Protein AF-L9UBP6-F1 (afdb_monomer_lite)

Radius of gyration: 17.12 Å; chains: 1; bounding box: 34×40×50 Å

Sequence (150 aa):
MKNPTGMVDPLGLLVCGGLCIAGVALGGTAVVNWTRNYWNEPVSDITDVQDWTELTPEESIYHRMGEGNDGNRKFVSPNGRSEAVFDCNDDLVTDPANAGTYNFFEPRFMGGIPHSVTDVLPYYIFVTSPSGMFNPQRFTTTYNHLTQEK

Organism: NCBI:txid1204738

Secondary structure (DSSP, 8-state):
---GGGG--TTS----TTHHHHHHHHHHHHHHHHHGGGGSPP--SGGGGTTSEEPPTTTTGGGS-STT-TT-EEEE-TTS-BEEEE-TTS-B---TTT---B-SS-TTGGGGHHHIIIIIHHHHHH-SSTTGGG-THHHHHHHHHHHH--

Foldseek 3Di:
DDDPPVPDDPPPDDDDPPPVCCVVVLVVLLVCLLCQQVPADDDFFPVVQPVWDWDDLVVQLQLQFDPQSSQKIWTAHPQQFHIWIAGVVRGTDPPQRRGIGGFPDRCCVVHRPNRCVRPVVSCLQNGNHNVCNPDPSSVVSVCCVVPVPD

pLDDT: mean 78.33, std 20.47, range [30.77, 98.5]

Structure (mmCIF, N/CA/C/O backbone):
data_AF-L9UBP6-F1
#
_entry.id   AF-L9UBP6-F1
#
loop_
_atom_site.group_PDB
_atom_site.id
_atom_site.type_symbol
_atom_site.label_atom_id
_atom_site.label_alt_id
_atom_site.label_comp_id
_atom_site.label_asym_id
_atom_site.label_entity_id
_atom_site.label_seq_id
_atom_site.pdbx_PDB_ins_code
_atom_site.Cartn_x
_atom_site.Cartn_y
_atom_site.Cartn_z
_atom_site.occupancy
_atom_site.B_iso_or_equiv
_atom_site.auth_seq_id
_atom_site.auth_comp_id
_atom_site.auth_asym_id
_atom_site.auth_atom_id
_atom_site.pdbx_PDB_model_num
ATOM 1 N N . MET A 1 1 ? 4.547 -10.171 -35.283 1.00 35.03 1 MET A N 1
ATOM 2 C CA . MET A 1 1 ? 4.354 -9.770 -33.873 1.00 35.03 1 MET A CA 1
ATOM 3 C C . MET A 1 1 ? 5.290 -8.598 -33.623 1.00 35.03 1 MET A C 1
ATOM 5 O O . MET A 1 1 ? 6.474 -8.742 -33.897 1.00 35.03 1 MET A O 1
ATOM 9 N N . LYS A 1 2 ? 4.769 -7.408 -33.300 1.00 32.47 2 LYS A N 1
ATOM 10 C CA . LYS A 1 2 ? 5.580 -6.182 -33.189 1.00 32.47 2 LYS A CA 1
ATOM 11 C C . LYS A 1 2 ? 6.101 -6.040 -31.756 1.00 32.47 2 LYS A C 1
ATOM 13 O O . LYS A 1 2 ? 5.329 -6.132 -30.811 1.00 32.47 2 LYS A O 1
ATOM 18 N N . ASN A 1 3 ? 7.414 -5.870 -31.654 1.00 30.77 3 ASN A N 1
ATOM 19 C CA . ASN A 1 3 ? 8.203 -5.721 -30.435 1.00 30.77 3 ASN A CA 1
ATOM 20 C C . ASN A 1 3 ? 7.777 -4.440 -29.670 1.00 30.77 3 ASN A C 1
ATOM 22 O O . ASN A 1 3 ? 7.732 -3.380 -30.301 1.00 30.77 3 ASN A O 1
ATOM 26 N N . PRO A 1 4 ? 7.442 -4.497 -28.365 1.00 43.66 4 PRO A N 1
ATOM 27 C CA . PRO A 1 4 ? 6.903 -3.355 -27.609 1.00 43.66 4 PRO A CA 1
ATOM 28 C C . PRO A 1 4 ? 7.943 -2.282 -27.242 1.00 43.66 4 PRO A C 1
ATOM 30 O O . PRO A 1 4 ? 7.598 -1.261 -26.657 1.00 43.66 4 PRO A O 1
ATOM 33 N N . THR A 1 5 ? 9.208 -2.453 -27.627 1.00 45.03 5 THR A N 1
ATOM 34 C CA . THR A 1 5 ? 10.292 -1.499 -27.337 1.00 45.03 5 THR A CA 1
ATOM 35 C C . THR A 1 5 ? 10.234 -0.199 -28.151 1.00 45.03 5 THR A C 1
ATOM 37 O O . THR A 1 5 ? 11.031 0.702 -27.917 1.00 45.03 5 THR A O 1
ATOM 40 N N . GLY A 1 6 ? 9.283 -0.059 -29.082 1.00 34.06 6 GLY A N 1
ATOM 41 C CA . GLY A 1 6 ? 9.132 1.131 -29.930 1.00 34.06 6 GLY A CA 1
ATOM 42 C C . GLY A 1 6 ? 8.361 2.309 -29.317 1.00 34.06 6 GLY A C 1
ATOM 43 O O . GLY A 1 6 ? 8.142 3.287 -30.023 1.00 34.06 6 GLY A O 1
ATOM 44 N N . MET A 1 7 ? 7.914 2.224 -28.057 1.00 45.50 7 MET A N 1
ATOM 45 C CA . MET A 1 7 ? 7.164 3.300 -27.376 1.00 45.50 7 MET A CA 1
ATOM 46 C C . MET A 1 7 ? 7.938 3.981 -26.239 1.00 45.50 7 MET A C 1
ATOM 48 O O . MET A 1 7 ? 7.347 4.712 -25.450 1.00 45.50 7 MET A O 1
ATOM 52 N N . VAL A 1 8 ? 9.249 3.755 -26.135 1.00 47.41 8 VAL A N 1
ATOM 53 C CA . VAL A 1 8 ? 10.098 4.494 -25.193 1.00 47.41 8 VAL A CA 1
ATOM 54 C C . VAL A 1 8 ? 10.807 5.591 -25.976 1.00 47.41 8 VAL A C 1
ATOM 56 O O . VAL A 1 8 ? 11.662 5.296 -26.806 1.00 47.41 8 VAL A O 1
ATOM 59 N N . ASP A 1 9 ? 10.416 6.844 -25.738 1.00 44.50 9 ASP A N 1
ATOM 60 C CA . ASP A 1 9 ? 11.142 8.023 -26.216 1.00 44.50 9 ASP A CA 1
ATOM 61 C C . ASP A 1 9 ? 12.538 8.034 -25.566 1.00 44.50 9 ASP A C 1
ATOM 63 O O . ASP A 1 9 ? 12.639 8.220 -24.351 1.00 44.50 9 ASP A O 1
ATOM 67 N N . PRO A 1 10 ? 13.622 7.830 -26.333 1.00 42.59 10 PRO A N 1
ATOM 68 C CA . PRO A 1 10 ? 14.963 7.721 -25.774 1.00 42.59 10 PRO A CA 1
ATOM 69 C C . PRO A 1 10 ? 15.550 9.074 -25.334 1.00 42.59 10 PRO A C 1
ATOM 71 O O . PRO A 1 10 ? 16.666 9.094 -24.817 1.00 42.59 10 PRO A O 1
ATOM 74 N N . LEU A 1 11 ? 14.844 10.196 -25.538 1.00 44.22 11 LEU A N 1
ATOM 75 C CA . LEU A 1 11 ? 15.332 11.544 -25.221 1.00 44.22 11 LEU A CA 1
ATOM 76 C C . LEU A 1 11 ? 14.409 12.355 -24.294 1.00 44.22 11 LEU A C 1
ATOM 78 O O . LEU A 1 11 ? 14.776 13.471 -23.928 1.00 44.22 11 LEU A O 1
ATOM 82 N N . GLY A 1 12 ? 13.249 11.825 -23.887 1.00 43.09 12 GLY A N 1
ATOM 83 C CA . GLY A 1 12 ? 12.324 12.505 -22.964 1.00 43.09 12 GLY A CA 1
ATOM 84 C C . GLY A 1 12 ? 11.847 13.879 -23.456 1.00 43.09 12 GLY A C 1
ATOM 85 O O . GLY A 1 12 ? 11.599 14.777 -22.650 1.00 43.09 12 GLY A O 1
ATOM 86 N N . LEU A 1 13 ? 11.757 14.061 -24.776 1.00 43.53 13 LEU A N 1
ATOM 87 C CA . LEU A 1 13 ? 11.590 15.352 -25.444 1.00 43.53 13 LEU A CA 1
ATOM 88 C C . LEU A 1 13 ? 10.326 15.394 -26.325 1.00 43.53 13 LEU A C 1
ATOM 90 O O . LEU A 1 13 ? 10.293 16.068 -27.353 1.00 43.53 13 LEU A O 1
ATOM 94 N N . LEU A 1 14 ? 9.258 14.694 -25.940 1.00 38.97 14 LEU A N 1
ATOM 95 C CA . LEU A 1 14 ? 7.942 14.809 -26.578 1.00 38.97 14 LEU A CA 1
ATOM 96 C C . LEU A 1 14 ? 7.116 15.962 -25.969 1.00 38.97 14 LEU A C 1
ATOM 98 O O . LEU A 1 14 ? 6.327 15.800 -25.045 1.00 38.97 14 LEU A O 1
ATOM 102 N N . VAL A 1 15 ? 7.354 17.161 -26.509 1.00 36.41 15 VAL A N 1
ATOM 103 C CA . VAL A 1 15 ? 6.354 18.170 -26.921 1.00 36.41 15 VAL A CA 1
ATOM 104 C C . VAL A 1 15 ? 4.981 18.100 -26.212 1.00 36.41 15 VAL A C 1
ATOM 106 O O . VAL A 1 15 ? 4.080 17.467 -26.735 1.00 36.41 15 VAL A O 1
ATOM 109 N N . CYS A 1 16 ? 4.791 18.795 -25.079 1.00 33.09 16 CYS A N 1
ATOM 110 C CA . CYS A 1 16 ? 3.917 19.984 -24.950 1.00 33.09 16 CYS A CA 1
ATOM 111 C C . CYS A 1 16 ? 4.267 20.725 -23.646 1.00 33.09 16 CYS A C 1
ATOM 113 O O . CYS A 1 16 ? 4.387 20.104 -22.588 1.00 33.09 16 CYS A O 1
ATOM 115 N N . GLY A 1 17 ? 4.372 22.055 -23.693 1.00 33.47 17 GLY A N 1
ATOM 116 C CA . GLY A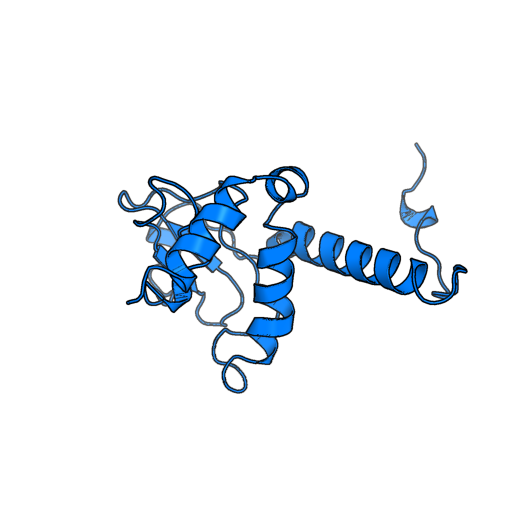 1 17 ? 4.567 22.879 -22.498 1.00 33.47 17 GLY A CA 1
ATOM 117 C C . GLY A 1 17 ? 3.516 22.599 -21.416 1.00 33.47 17 GLY A C 1
ATOM 118 O O . GLY A 1 17 ? 2.325 22.534 -21.712 1.00 33.47 17 GLY A O 1
ATOM 119 N N . GLY A 1 18 ? 3.974 22.418 -20.173 1.00 35.22 18 GLY A N 1
ATOM 120 C CA . GLY A 1 18 ? 3.179 22.361 -18.937 1.00 35.22 18 GLY A CA 1
ATOM 121 C C . GLY A 1 18 ? 2.225 21.168 -18.786 1.00 35.22 18 GLY A C 1
ATOM 122 O O . GLY A 1 18 ? 2.372 20.378 -17.859 1.00 35.22 18 GLY A O 1
ATOM 123 N N . LEU A 1 19 ? 1.255 21.021 -19.692 1.00 32.22 19 LEU A N 1
ATOM 124 C CA . LEU A 1 19 ? 0.159 20.052 -19.590 1.00 32.22 19 LEU A CA 1
ATOM 125 C C . LEU A 1 19 ? 0.570 18.616 -19.961 1.00 32.22 19 LEU A C 1
ATOM 127 O O . LEU A 1 19 ? 0.111 17.670 -19.326 1.00 32.22 19 LEU A O 1
ATOM 131 N N . CYS A 1 20 ? 1.448 18.432 -20.953 1.00 33.53 20 CYS A N 1
ATOM 132 C CA . CYS A 1 20 ? 1.880 17.093 -21.380 1.00 33.53 20 CYS A CA 1
ATOM 133 C C . CYS A 1 20 ? 2.998 16.539 -20.491 1.00 33.53 20 CYS A C 1
ATOM 135 O O . CYS A 1 20 ? 3.035 15.337 -20.275 1.00 33.53 20 CYS A O 1
ATOM 137 N N . ILE A 1 21 ? 3.835 17.387 -19.877 1.00 36.19 21 ILE A N 1
ATOM 138 C CA . ILE A 1 21 ? 4.770 16.929 -18.834 1.00 36.19 21 ILE A CA 1
ATOM 139 C C . ILE A 1 21 ? 3.999 16.451 -17.604 1.00 36.19 21 ILE A C 1
ATOM 141 O O . ILE A 1 21 ? 4.335 15.404 -17.069 1.00 36.19 21 ILE A O 1
ATOM 145 N N . ALA A 1 22 ? 2.924 17.140 -17.203 1.00 38.97 22 ALA A N 1
ATOM 146 C CA . ALA A 1 22 ? 2.044 16.634 -16.154 1.00 38.97 22 ALA A CA 1
ATOM 147 C C . ALA A 1 22 ? 1.370 15.316 -16.573 1.00 38.97 22 ALA A C 1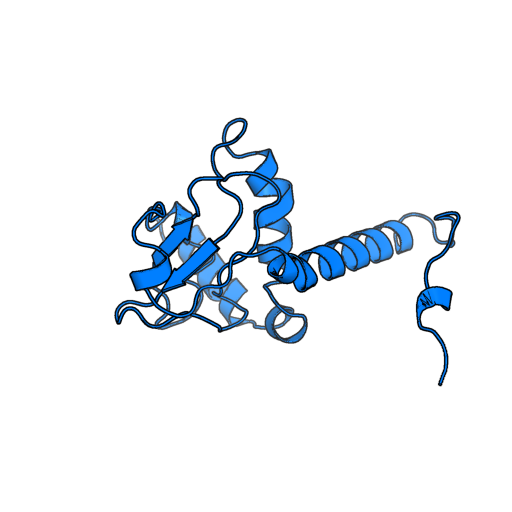
ATOM 149 O O . ALA A 1 22 ? 1.372 14.379 -15.793 1.00 38.97 22 ALA A O 1
ATOM 150 N N . GLY A 1 23 ? 0.865 15.193 -17.806 1.00 40.75 23 GLY A N 1
ATOM 151 C CA . GLY A 1 23 ? 0.260 13.948 -18.303 1.00 40.75 23 GLY A CA 1
ATOM 152 C C . GLY A 1 23 ? 1.236 12.769 -18.439 1.00 40.75 23 GLY A C 1
ATOM 153 O O . GLY A 1 23 ? 0.873 11.644 -18.111 1.00 40.75 23 GLY A O 1
ATOM 154 N N . VAL A 1 24 ? 2.479 13.009 -18.865 1.00 42.72 24 VAL A N 1
ATOM 155 C CA . VAL A 1 24 ? 3.548 11.997 -18.971 1.00 42.72 24 VAL A CA 1
ATOM 156 C C . VAL A 1 24 ? 4.125 11.662 -17.597 1.00 42.72 24 VAL A C 1
ATOM 158 O O . VAL A 1 24 ? 4.401 10.497 -17.336 1.00 42.72 24 VAL A O 1
ATOM 161 N N . ALA A 1 25 ? 4.255 12.637 -16.695 1.00 54.03 25 ALA A N 1
ATOM 162 C CA . ALA A 1 25 ? 4.658 12.393 -15.313 1.00 54.03 25 ALA A CA 1
ATOM 163 C C . ALA A 1 25 ? 3.567 11.633 -14.551 1.00 54.03 25 ALA A C 1
ATOM 165 O O . ALA A 1 25 ? 3.872 10.626 -13.934 1.00 54.03 25 ALA A O 1
ATOM 166 N N . LEU A 1 26 ? 2.296 12.036 -14.658 1.00 59.16 26 LEU A N 1
ATOM 167 C CA . LEU A 1 26 ? 1.162 11.324 -14.057 1.00 59.16 26 LEU A CA 1
ATOM 168 C C . LEU A 1 26 ? 0.981 9.940 -14.681 1.00 59.16 26 LEU A C 1
ATOM 170 O O . LEU A 1 26 ? 0.762 8.982 -13.952 1.00 59.16 26 LEU A O 1
ATOM 174 N N . GLY A 1 27 ? 1.122 9.812 -16.002 1.00 62.91 27 GLY A N 1
ATOM 175 C CA . GLY A 1 27 ? 1.098 8.523 -16.691 1.00 62.91 27 GLY A CA 1
ATOM 176 C C . GLY A 1 27 ? 2.258 7.619 -16.271 1.00 62.91 27 GLY A C 1
ATOM 177 O O . GLY A 1 27 ? 2.045 6.447 -15.980 1.00 62.91 27 GLY A O 1
ATOM 178 N N . GLY A 1 28 ? 3.472 8.163 -16.165 1.00 74.25 28 GLY A N 1
ATOM 179 C CA . GLY A 1 28 ? 4.653 7.453 -15.676 1.00 74.25 28 GLY A CA 1
ATOM 180 C C . GLY A 1 28 ? 4.506 7.021 -14.218 1.00 74.25 28 GLY A C 1
ATOM 181 O O . GLY A 1 28 ? 4.729 5.856 -13.903 1.00 74.25 28 GLY A O 1
ATOM 182 N N . THR A 1 29 ? 4.052 7.918 -13.340 1.00 77.75 29 THR A N 1
ATOM 183 C CA . THR A 1 29 ? 3.750 7.613 -11.935 1.00 77.75 29 THR A CA 1
ATOM 184 C C . THR A 1 29 ? 2.640 6.571 -11.816 1.00 77.75 29 THR A C 1
ATOM 186 O O . THR A 1 29 ? 2.772 5.663 -11.003 1.00 77.75 29 THR A O 1
ATOM 189 N N . ALA A 1 30 ? 1.591 6.639 -12.638 1.00 79.88 30 ALA A N 1
ATOM 190 C CA . ALA A 1 30 ? 0.519 5.648 -12.650 1.00 79.88 30 ALA A CA 1
ATOM 191 C C . ALA A 1 30 ? 1.028 4.267 -13.081 1.00 79.88 30 ALA A C 1
ATOM 193 O O . ALA A 1 30 ? 0.748 3.279 -12.409 1.00 79.88 30 ALA A O 1
ATOM 194 N N . VAL A 1 31 ? 1.833 4.193 -14.148 1.00 79.00 31 VAL A N 1
ATOM 195 C CA . VAL A 1 31 ? 2.452 2.936 -14.600 1.00 79.00 31 VAL A CA 1
ATOM 196 C C . VAL A 1 31 ? 3.366 2.363 -13.523 1.00 79.00 31 VAL A C 1
ATOM 198 O O . VAL A 1 31 ? 3.246 1.182 -13.205 1.00 79.00 31 VAL A O 1
ATOM 201 N N . VAL A 1 32 ? 4.245 3.174 -12.927 1.00 82.50 32 VAL A N 1
ATOM 202 C CA . VAL A 1 32 ? 5.103 2.731 -11.817 1.00 82.50 32 VAL A CA 1
ATOM 203 C C . VAL A 1 32 ? 4.247 2.211 -10.664 1.00 82.50 32 VAL A C 1
ATOM 205 O O . VAL A 1 32 ? 4.487 1.114 -10.178 1.00 82.50 32 VAL A O 1
ATOM 208 N N . ASN A 1 33 ? 3.204 2.942 -10.277 1.00 86.25 33 ASN A N 1
ATOM 209 C CA . ASN A 1 33 ? 2.311 2.545 -9.198 1.00 86.25 33 ASN A CA 1
ATOM 210 C C . ASN A 1 33 ? 1.569 1.225 -9.492 1.00 86.25 33 ASN A C 1
ATOM 212 O O . ASN A 1 33 ? 1.567 0.334 -8.652 1.00 86.25 33 ASN A O 1
ATOM 216 N N . TRP A 1 34 ? 0.995 1.046 -10.684 1.00 85.50 34 TRP A N 1
ATOM 217 C CA . TRP A 1 34 ? 0.279 -0.189 -11.039 1.00 85.50 34 TRP A CA 1
ATOM 218 C C . TRP A 1 34 ? 1.203 -1.392 -11.245 1.00 85.50 34 TRP A C 1
ATOM 220 O O . TRP A 1 34 ? 0.765 -2.532 -11.127 1.00 85.50 34 TRP A O 1
ATOM 230 N N . THR A 1 35 ? 2.478 -1.157 -11.557 1.00 84.94 35 THR A N 1
ATOM 231 C CA . THR A 1 35 ? 3.465 -2.230 -11.750 1.00 84.94 35 THR A CA 1
ATOM 232 C C . THR A 1 35 ? 4.267 -2.549 -10.490 1.00 84.94 35 THR A C 1
ATOM 234 O O . THR A 1 35 ? 4.899 -3.603 -10.446 1.00 84.94 35 THR A O 1
ATOM 237 N N . ARG A 1 36 ? 4.223 -1.705 -9.446 1.00 84.88 36 ARG A N 1
ATOM 238 C CA . ARG A 1 36 ? 5.112 -1.835 -8.277 1.00 84.88 36 ARG A CA 1
ATOM 239 C C . ARG A 1 36 ? 4.973 -3.159 -7.534 1.00 84.88 36 ARG A C 1
ATOM 241 O O . ARG A 1 36 ? 5.960 -3.662 -7.010 1.00 84.88 36 ARG A O 1
ATOM 248 N N . ASN A 1 37 ? 3.789 -3.769 -7.561 1.00 88.06 37 ASN A N 1
ATOM 249 C CA . ASN A 1 37 ? 3.548 -5.049 -6.895 1.00 88.06 37 ASN A CA 1
ATOM 250 C C . ASN A 1 37 ? 4.304 -6.226 -7.531 1.00 88.06 37 ASN A C 1
ATOM 252 O O . ASN A 1 37 ? 4.382 -7.281 -6.916 1.00 88.06 37 ASN A O 1
ATOM 256 N N . TYR A 1 38 ? 4.930 -6.042 -8.701 1.00 85.94 38 TYR A N 1
ATOM 257 C CA . TYR A 1 38 ? 5.910 -6.994 -9.234 1.00 85.94 38 TYR A CA 1
ATOM 258 C C . TYR A 1 38 ? 7.088 -7.234 -8.271 1.00 85.94 38 TYR A C 1
ATOM 260 O O . TYR A 1 38 ? 7.658 -8.322 -8.267 1.00 85.94 38 TYR A O 1
ATOM 268 N N . TRP A 1 39 ? 7.455 -6.233 -7.462 1.00 88.62 39 TRP A N 1
ATOM 269 C CA . TRP A 1 39 ? 8.530 -6.336 -6.467 1.00 88.62 39 TRP A CA 1
ATOM 270 C C . TRP A 1 39 ? 8.039 -6.690 -5.062 1.00 88.62 39 TRP A C 1
ATOM 272 O O . TRP A 1 39 ? 8.865 -6.819 -4.162 1.00 88.62 39 TRP A O 1
ATOM 282 N N . ASN A 1 40 ? 6.726 -6.832 -4.864 1.00 92.25 40 ASN A N 1
ATOM 283 C CA . ASN A 1 40 ? 6.182 -7.242 -3.575 1.00 92.25 40 ASN A CA 1
ATOM 284 C C . ASN A 1 40 ? 6.558 -8.700 -3.305 1.00 92.25 40 ASN A C 1
ATOM 286 O O . ASN A 1 40 ? 6.531 -9.534 -4.216 1.00 92.25 40 ASN A O 1
ATOM 290 N N . GLU A 1 41 ? 6.889 -9.017 -2.058 1.00 95.00 41 GLU A N 1
ATOM 291 C CA . GLU A 1 41 ? 7.051 -10.411 -1.652 1.00 95.00 41 GLU A CA 1
ATOM 292 C C . GLU A 1 41 ? 5.730 -11.177 -1.864 1.00 95.00 41 GLU A C 1
ATOM 294 O O . GLU A 1 41 ? 4.652 -10.630 -1.607 1.00 95.00 41 GLU A O 1
ATOM 299 N N . PRO A 1 42 ? 5.780 -12.418 -2.388 1.00 93.56 42 PRO A N 1
ATOM 300 C CA . PRO A 1 42 ? 4.576 -13.200 -2.614 1.00 93.56 42 PRO A CA 1
ATOM 301 C C . PRO A 1 42 ? 3.966 -13.602 -1.270 1.00 93.56 42 PRO A C 1
ATOM 303 O O . PRO A 1 42 ? 4.603 -14.296 -0.484 1.00 93.56 42 PRO A O 1
ATOM 306 N N . VAL A 1 43 ? 2.723 -13.186 -1.042 1.00 95.12 43 VAL A N 1
ATOM 307 C CA . VAL A 1 43 ? 1.923 -13.520 0.140 1.00 95.12 43 VAL A CA 1
ATOM 308 C C . VAL A 1 43 ? 0.621 -14.147 -0.335 1.00 95.12 43 VAL A C 1
ATOM 310 O O . VAL A 1 43 ? -0.012 -13.645 -1.268 1.00 95.12 43 VAL A O 1
ATOM 313 N N . SER A 1 44 ? 0.242 -15.255 0.287 1.00 94.12 44 SER A N 1
ATOM 314 C CA . SER A 1 44 ? -0.971 -16.011 -0.023 1.00 94.12 44 SER A CA 1
ATOM 315 C C . SER A 1 44 ? -1.851 -16.248 1.199 1.00 94.12 44 SER A C 1
ATOM 317 O O . SER A 1 44 ? -3.069 -16.313 1.051 1.00 94.12 44 SER A O 1
ATOM 319 N N . ASP A 1 45 ? -1.244 -16.336 2.380 1.00 96.25 45 ASP A N 1
ATOM 320 C CA . ASP A 1 45 ? -1.905 -16.655 3.641 1.00 96.25 45 ASP A CA 1
ATOM 321 C C . ASP A 1 45 ? -1.293 -15.844 4.793 1.00 96.25 45 ASP A C 1
ATOM 323 O O . ASP A 1 45 ? -0.144 -15.402 4.717 1.00 96.25 45 ASP A O 1
ATOM 327 N N . ILE A 1 46 ? -2.042 -15.656 5.882 1.00 96.62 46 ILE A N 1
ATOM 328 C CA . ILE A 1 46 ? -1.576 -14.918 7.067 1.00 96.62 46 ILE A CA 1
ATOM 329 C C . ILE A 1 46 ? -0.304 -15.531 7.680 1.00 96.62 46 ILE A C 1
ATOM 331 O O . ILE A 1 46 ? 0.505 -14.838 8.299 1.00 96.62 46 ILE A O 1
ATOM 335 N N . THR A 1 47 ? -0.079 -16.831 7.483 1.00 97.31 47 THR A N 1
ATOM 336 C CA . THR A 1 47 ? 1.136 -17.510 7.941 1.00 97.31 47 THR A CA 1
ATOM 337 C C . THR A 1 47 ? 2.404 -17.058 7.210 1.00 97.31 47 THR A C 1
ATOM 339 O O . THR A 1 47 ? 3.486 -17.201 7.781 1.00 97.31 47 THR A O 1
ATOM 342 N N . ASP A 1 48 ? 2.287 -16.445 6.027 1.00 97.06 48 ASP A N 1
ATOM 343 C CA . ASP A 1 48 ? 3.419 -15.903 5.261 1.00 97.06 48 ASP A CA 1
ATOM 344 C C . ASP A 1 48 ? 3.980 -14.602 5.869 1.00 97.06 48 ASP A C 1
ATOM 346 O O . ASP A 1 48 ? 5.077 -14.179 5.510 1.00 97.06 48 ASP A O 1
ATOM 350 N N . VAL A 1 49 ? 3.242 -13.959 6.787 1.00 97.56 49 VAL A N 1
ATOM 351 C CA . VAL A 1 49 ? 3.582 -12.635 7.346 1.00 97.56 49 VAL A CA 1
ATOM 352 C C . VAL A 1 49 ? 3.807 -12.652 8.863 1.00 97.56 49 VAL A C 1
ATOM 354 O O . VAL A 1 49 ? 3.735 -11.616 9.520 1.00 97.56 49 VAL A O 1
ATOM 357 N N . GLN A 1 50 ? 4.090 -13.817 9.454 1.00 96.62 50 GLN A N 1
ATOM 358 C CA . GLN A 1 50 ? 4.250 -13.957 10.913 1.00 96.62 50 GLN A CA 1
ATOM 359 C C . GLN A 1 50 ? 5.395 -13.120 11.506 1.00 96.62 50 GLN A C 1
ATOM 361 O O . GLN A 1 50 ? 5.349 -12.767 12.684 1.00 96.62 50 GLN A O 1
ATOM 366 N N . ASP A 1 51 ? 6.432 -12.825 10.722 1.00 97.19 51 ASP A N 1
ATOM 367 C CA . ASP A 1 51 ? 7.567 -11.982 11.108 1.00 97.19 51 ASP A CA 1
ATOM 368 C C . ASP A 1 51 ? 7.432 -10.526 10.626 1.00 97.19 51 ASP A C 1
ATOM 370 O O . ASP A 1 51 ? 8.331 -9.710 10.846 1.00 97.19 51 ASP A O 1
ATOM 374 N N . TRP A 1 52 ? 6.312 -10.181 9.986 1.00 98.19 52 TRP A N 1
ATOM 375 C CA . TRP A 1 52 ? 6.028 -8.831 9.514 1.00 98.19 52 TRP A CA 1
ATOM 376 C C . TRP A 1 52 ? 5.435 -7.984 10.639 1.00 98.19 52 TRP A C 1
ATOM 378 O O . TRP A 1 52 ? 4.888 -8.476 11.625 1.00 98.19 52 TRP A O 1
ATOM 388 N N . THR A 1 53 ? 5.541 -6.668 10.491 1.00 98.06 53 THR A N 1
ATOM 389 C CA . THR A 1 53 ? 4.962 -5.725 11.449 1.00 98.06 53 THR A CA 1
ATOM 390 C C . THR A 1 53 ? 3.535 -5.387 11.040 1.00 98.06 53 THR A C 1
ATOM 392 O O . THR A 1 53 ? 3.335 -4.776 9.990 1.00 98.06 53 THR A O 1
ATOM 395 N N . GLU A 1 54 ? 2.555 -5.734 11.875 1.00 97.75 54 GLU A N 1
ATOM 396 C CA . GLU A 1 54 ? 1.195 -5.198 11.761 1.00 97.75 54 GLU A CA 1
ATOM 397 C C . GLU A 1 54 ? 1.198 -3.704 12.118 1.00 97.75 54 GLU A C 1
ATOM 399 O O . GLU A 1 54 ? 1.716 -3.302 13.166 1.00 97.75 54 GLU A O 1
ATOM 404 N N . LEU A 1 55 ? 0.656 -2.874 11.231 1.00 95.69 55 LEU A N 1
ATOM 405 C CA . LEU A 1 55 ? 0.534 -1.435 11.437 1.00 95.69 55 LEU A CA 1
ATOM 406 C C . LEU A 1 55 ? -0.759 -1.085 12.173 1.00 95.69 55 LEU A C 1
ATOM 408 O O . LEU A 1 55 ? -1.732 -1.840 12.151 1.00 95.69 55 LEU A O 1
ATOM 412 N N . THR A 1 56 ? -0.794 0.091 12.805 1.00 94.25 56 THR A N 1
ATOM 413 C CA . THR A 1 56 ? -1.996 0.510 13.537 1.00 94.25 56 THR A CA 1
ATOM 414 C C . THR A 1 56 ? -3.193 0.741 12.598 1.00 94.25 56 THR A C 1
ATOM 416 O O . THR A 1 56 ? -3.023 0.932 11.385 1.00 94.25 56 THR A O 1
ATOM 419 N N . PRO A 1 57 ? -4.426 0.772 13.138 1.00 90.75 57 PRO A N 1
ATOM 420 C CA . PRO A 1 57 ? -5.623 1.135 12.381 1.00 90.75 57 PRO A CA 1
ATOM 421 C C . PRO A 1 57 ? -5.504 2.461 11.607 1.00 90.75 57 PRO A C 1
ATOM 423 O O . PRO A 1 57 ? -6.040 2.567 10.501 1.00 90.75 57 PRO A O 1
ATOM 426 N N . GLU A 1 58 ? -4.792 3.448 12.159 1.00 87.12 58 GLU A N 1
ATOM 427 C CA . GLU A 1 58 ? -4.543 4.761 11.548 1.00 87.12 58 GLU A CA 1
ATOM 428 C C . GLU A 1 58 ? -3.499 4.682 10.427 1.00 87.12 58 GLU A C 1
ATOM 430 O O . GLU A 1 58 ? -3.707 5.232 9.346 1.00 87.12 58 GLU A O 1
ATOM 435 N N . GLU A 1 59 ? -2.403 3.947 10.641 1.00 89.81 59 GLU A N 1
ATOM 436 C CA . GLU A 1 59 ? -1.396 3.673 9.602 1.00 89.81 59 GLU A CA 1
ATOM 437 C C . GLU A 1 59 ? -1.984 2.835 8.438 1.00 89.81 59 GLU A C 1
ATOM 439 O O . GLU A 1 59 ? -1.481 2.871 7.312 1.00 89.81 59 GLU A O 1
ATOM 444 N N . SER A 1 60 ? -3.091 2.125 8.686 1.00 91.44 60 SER A N 1
ATOM 445 C CA . SER A 1 60 ? -3.806 1.277 7.721 1.00 91.44 60 SER A CA 1
ATOM 446 C C . SER A 1 60 ? -4.979 1.970 7.014 1.00 91.44 60 SER A C 1
ATOM 448 O O . SER A 1 60 ? -5.663 1.335 6.213 1.00 91.44 60 SER A O 1
ATOM 450 N N . ILE A 1 61 ? -5.239 3.257 7.272 1.00 87.94 61 ILE A N 1
ATOM 451 C CA . ILE A 1 61 ? -6.473 3.954 6.852 1.00 87.94 61 ILE A CA 1
ATOM 452 C C . ILE A 1 61 ? -6.787 3.843 5.348 1.00 87.94 61 ILE A C 1
ATOM 454 O O . ILE A 1 61 ? -7.937 3.651 4.956 1.00 87.94 61 ILE A O 1
ATOM 458 N N . TYR A 1 62 ? -5.767 3.880 4.488 1.00 88.62 62 TYR A N 1
ATOM 459 C CA . TYR A 1 62 ? -5.931 3.764 3.033 1.00 88.62 62 TYR A CA 1
ATOM 460 C C . TYR A 1 62 ? -6.160 2.328 2.537 1.00 88.62 62 TYR A C 1
ATOM 462 O O . TYR A 1 62 ? -6.285 2.108 1.337 1.00 88.62 62 TYR A O 1
ATOM 470 N N . HIS A 1 63 ? -6.234 1.352 3.434 1.00 92.88 63 HIS A N 1
ATOM 471 C CA . HIS A 1 63 ? -6.623 -0.025 3.132 1.00 92.88 63 HIS A CA 1
ATOM 472 C C . HIS A 1 63 ? -7.933 -0.413 3.821 1.00 92.88 63 HIS A C 1
ATOM 474 O O . HIS A 1 63 ? -8.321 -1.576 3.792 1.00 92.88 63 HIS A O 1
ATOM 480 N N . ARG A 1 64 ? -8.624 0.563 4.422 1.00 91.38 64 ARG A N 1
ATOM 481 C CA . ARG A 1 64 ? -9.902 0.398 5.126 1.00 91.38 64 ARG A CA 1
ATOM 482 C C . ARG A 1 64 ? -11.021 1.184 4.434 1.00 91.38 64 ARG A C 1
ATOM 484 O O . ARG A 1 64 ? -11.893 1.765 5.074 1.00 91.38 64 ARG A O 1
ATOM 491 N N . MET A 1 65 ? -10.954 1.275 3.103 1.00 84.69 65 MET A N 1
ATOM 492 C CA . MET A 1 65 ? -11.869 2.075 2.289 1.00 84.69 65 MET A CA 1
ATOM 493 C C . MET A 1 65 ? -13.090 1.274 1.837 1.00 84.69 65 MET A C 1
ATOM 495 O O . MET A 1 65 ? -12.960 0.172 1.313 1.00 84.69 65 MET A O 1
ATOM 499 N N . GLY A 1 66 ? -14.272 1.883 1.945 1.00 83.25 66 GLY A N 1
ATOM 500 C CA . GLY A 1 66 ? -15.549 1.256 1.609 1.00 83.25 66 GLY A CA 1
ATOM 501 C C . GLY A 1 66 ? -16.185 0.490 2.772 1.00 83.25 66 GLY A C 1
ATOM 502 O O . GLY A 1 66 ? -15.549 0.183 3.777 1.00 83.25 66 GLY A O 1
ATOM 503 N N . GLU A 1 67 ? -17.477 0.205 2.634 1.00 84.06 67 GLU A N 1
ATOM 504 C CA . GLU A 1 67 ? -18.237 -0.587 3.605 1.00 84.06 67 GLU A CA 1
ATOM 505 C C . GLU A 1 67 ? -17.641 -2.000 3.737 1.00 84.06 67 GLU A C 1
ATOM 507 O O . GLU A 1 67 ? -17.252 -2.604 2.737 1.00 84.06 67 GLU A O 1
ATOM 512 N N . GLY A 1 68 ? -17.529 -2.499 4.972 1.00 87.62 68 GLY A N 1
ATOM 513 C CA . GLY A 1 68 ? -17.003 -3.835 5.280 1.00 87.62 68 GLY A CA 1
ATOM 514 C C . GLY A 1 68 ? -15.477 -3.976 5.255 1.00 87.62 68 GLY A C 1
ATOM 515 O O . GLY A 1 68 ? -14.980 -5.068 5.501 1.00 87.62 68 GLY A O 1
ATOM 516 N N . ASN A 1 69 ? -14.729 -2.903 4.975 1.00 91.62 69 ASN A N 1
ATOM 517 C CA . ASN A 1 69 ? -13.258 -2.917 4.942 1.00 91.62 69 ASN A CA 1
ATOM 518 C C . ASN A 1 69 ? -12.625 -2.307 6.202 1.00 91.62 69 ASN A C 1
ATOM 520 O O . ASN A 1 69 ? -11.404 -2.241 6.325 1.00 91.62 69 ASN A O 1
ATOM 524 N N . ASP A 1 70 ? -13.432 -1.862 7.162 1.00 90.25 70 ASP A N 1
ATOM 525 C CA . ASP A 1 70 ? -12.972 -1.323 8.438 1.00 90.25 70 ASP A CA 1
ATOM 526 C C . ASP A 1 70 ? -12.210 -2.365 9.268 1.00 90.25 70 ASP A C 1
ATOM 528 O O . ASP A 1 70 ? -11.396 -1.997 10.103 1.00 90.25 70 ASP A O 1
ATOM 532 N N . GLY A 1 71 ? -12.381 -3.660 9.021 1.00 93.38 71 GLY A N 1
ATOM 533 C CA . GLY A 1 71 ? -11.590 -4.708 9.672 1.00 93.38 71 GLY A CA 1
ATOM 534 C C . GLY A 1 71 ? -10.184 -4.918 9.100 1.00 93.38 71 GLY A C 1
ATOM 535 O O . GLY A 1 71 ? -9.428 -5.696 9.678 1.00 93.38 71 GLY A O 1
ATOM 536 N N . ASN A 1 72 ? -9.827 -4.273 7.983 1.00 96.88 72 ASN A N 1
ATOM 537 C CA . ASN A 1 72 ? -8.590 -4.595 7.273 1.00 96.88 72 ASN A CA 1
ATOM 538 C C . ASN A 1 72 ? -7.346 -4.202 8.083 1.00 96.88 72 ASN A C 1
ATOM 540 O O . ASN A 1 72 ? -7.226 -3.073 8.570 1.00 96.88 72 ASN A O 1
ATOM 544 N N . ARG A 1 73 ? -6.403 -5.140 8.172 1.00 97.38 73 ARG A N 1
ATOM 545 C CA . ARG A 1 73 ? -5.120 -5.024 8.871 1.00 97.38 73 ARG A CA 1
ATOM 546 C C . ARG A 1 73 ? -3.989 -5.056 7.862 1.00 97.38 73 ARG A C 1
ATOM 548 O O . ARG A 1 73 ? -3.935 -5.942 7.009 1.00 97.38 73 ARG A O 1
ATOM 555 N N . LYS A 1 74 ? -3.087 -4.086 7.960 1.00 97.69 74 LYS A N 1
ATOM 556 C CA . LYS A 1 74 ? -1.927 -3.966 7.081 1.00 97.69 74 LYS A CA 1
ATOM 557 C C . LYS A 1 74 ? -0.677 -4.476 7.778 1.00 97.69 74 LYS A C 1
ATOM 559 O O . LYS A 1 74 ? -0.374 -4.058 8.890 1.00 97.69 74 LYS A O 1
ATOM 564 N N . PHE A 1 75 ? 0.086 -5.295 7.072 1.00 98.50 75 PHE A N 1
ATOM 565 C CA . PHE A 1 75 ? 1.368 -5.831 7.505 1.00 98.50 75 PHE A CA 1
ATOM 566 C C . PHE A 1 75 ? 2.469 -5.318 6.588 1.00 98.50 75 PHE A C 1
ATOM 568 O O . PHE A 1 75 ? 2.253 -5.185 5.382 1.00 98.50 75 PHE A O 1
ATOM 575 N N . VAL A 1 76 ? 3.647 -5.052 7.151 1.00 98.31 76 VAL A N 1
ATOM 576 C CA . VAL A 1 76 ? 4.831 -4.602 6.411 1.00 98.31 76 VAL A CA 1
ATOM 577 C C . VAL A 1 76 ? 6.016 -5.510 6.704 1.00 98.31 76 VAL A C 1
ATOM 579 O O . VAL A 1 76 ? 6.305 -5.798 7.868 1.00 98.31 76 VAL A O 1
ATOM 582 N N . SER A 1 77 ? 6.716 -5.935 5.654 1.00 97.94 77 SER A N 1
ATOM 583 C CA . SER A 1 77 ? 7.871 -6.826 5.764 1.00 97.94 77 SER A CA 1
ATOM 584 C C . SER A 1 77 ? 9.006 -6.221 6.601 1.00 97.94 77 SER A C 1
ATOM 586 O O . SER A 1 77 ? 9.108 -4.995 6.717 1.00 97.94 77 SER A O 1
ATOM 588 N N . PRO A 1 78 ? 9.923 -7.042 7.153 1.00 96.94 78 PRO A N 1
ATOM 589 C CA . PRO A 1 78 ? 11.013 -6.557 8.007 1.00 96.94 78 PRO A CA 1
ATOM 590 C C . PRO A 1 78 ? 11.915 -5.489 7.369 1.00 96.94 78 PRO A C 1
ATOM 592 O O . PRO A 1 78 ? 12.530 -4.693 8.073 1.00 96.94 78 PRO A O 1
ATOM 595 N N . ASN A 1 79 ? 12.015 -5.466 6.036 1.00 94.44 79 ASN A N 1
ATOM 596 C CA . ASN A 1 79 ? 12.787 -4.468 5.288 1.00 94.44 79 ASN A CA 1
ATOM 597 C C . ASN A 1 79 ? 11.969 -3.211 4.914 1.00 94.44 79 ASN A C 1
ATOM 599 O O . ASN A 1 79 ? 12.500 -2.308 4.263 1.00 94.44 79 ASN A O 1
ATOM 603 N N . GLY A 1 80 ? 10.686 -3.161 5.282 1.00 95.56 80 GLY A N 1
ATOM 604 C CA . GLY A 1 80 ? 9.790 -2.039 5.024 1.00 95.56 80 GLY A CA 1
ATOM 605 C C . GLY A 1 80 ? 9.215 -1.965 3.609 1.00 95.56 80 GLY A C 1
ATOM 606 O O . GLY A 1 80 ? 8.529 -0.990 3.298 1.00 95.56 80 GLY A O 1
ATOM 607 N N . ARG A 1 81 ? 9.543 -2.918 2.729 1.00 95.31 81 ARG A N 1
ATOM 608 C CA . ARG A 1 81 ? 9.319 -2.811 1.277 1.00 95.31 81 ARG A CA 1
ATOM 609 C C . ARG A 1 81 ? 8.070 -3.504 0.782 1.00 95.31 81 ARG A C 1
ATOM 611 O O . ARG A 1 81 ? 7.548 -3.084 -0.242 1.00 95.31 81 ARG A O 1
ATOM 618 N N . SER A 1 82 ? 7.611 -4.534 1.472 1.00 97.62 82 SER A N 1
ATOM 619 C CA . SER A 1 82 ? 6.468 -5.318 1.031 1.00 97.62 82 SER A CA 1
ATOM 620 C C . SER A 1 82 ? 5.302 -5.111 1.977 1.00 97.62 82 SER A C 1
ATOM 622 O O . SER A 1 82 ? 5.503 -5.005 3.186 1.00 97.62 82 SER A O 1
ATOM 624 N N . GLU A 1 83 ? 4.093 -5.055 1.432 1.00 98.06 83 GLU A N 1
ATOM 625 C CA . GLU A 1 83 ? 2.871 -4.945 2.220 1.00 98.06 83 GLU A CA 1
ATOM 626 C C . GLU A 1 83 ? 1.881 -6.044 1.853 1.00 98.06 83 GLU A C 1
ATOM 628 O O . GLU A 1 83 ? 1.719 -6.409 0.684 1.00 98.06 83 GLU A O 1
ATOM 633 N N . ALA A 1 84 ? 1.170 -6.518 2.868 1.00 98.12 84 ALA A N 1
ATOM 634 C CA . ALA A 1 84 ? 0.044 -7.425 2.736 1.00 98.12 84 ALA A CA 1
ATOM 635 C C . ALA A 1 84 ? -1.114 -6.890 3.573 1.00 98.12 84 ALA A C 1
ATOM 637 O O . ALA A 1 84 ? -0.902 -6.257 4.609 1.00 98.12 84 ALA A O 1
ATOM 638 N N . VAL A 1 85 ? -2.337 -7.113 3.107 1.00 98.19 85 VAL A N 1
ATOM 639 C CA . VAL A 1 85 ? -3.542 -6.667 3.803 1.00 98.19 85 VAL A CA 1
ATOM 640 C C . VAL A 1 85 ? -4.459 -7.856 3.966 1.00 98.19 85 VAL A C 1
ATOM 642 O O . VAL A 1 85 ? -4.757 -8.536 2.987 1.00 98.19 85 VAL A O 1
ATOM 645 N N . PHE A 1 86 ? -4.904 -8.079 5.194 1.00 98.31 86 PHE A N 1
ATOM 646 C CA . PHE A 1 86 ? -5.824 -9.150 5.544 1.00 98.31 86 PHE A CA 1
ATOM 647 C C . PHE A 1 86 ? -7.080 -8.559 6.164 1.00 98.31 86 PHE A C 1
ATOM 649 O O . PHE A 1 86 ? -7.004 -7.561 6.887 1.00 98.31 86 PHE A O 1
ATOM 656 N N . ASP A 1 87 ? -8.230 -9.153 5.879 1.00 96.88 87 ASP A N 1
ATOM 657 C CA . ASP A 1 87 ? -9.486 -8.746 6.500 1.00 96.88 87 ASP A CA 1
ATOM 658 C C . ASP A 1 87 ? -9.586 -9.265 7.953 1.00 96.88 87 ASP A C 1
ATOM 660 O O . ASP A 1 87 ? -8.618 -9.762 8.546 1.00 96.88 87 ASP A O 1
ATOM 664 N N . CYS A 1 88 ? -10.758 -9.126 8.573 1.00 94.56 88 CYS A N 1
ATOM 665 C CA . CYS A 1 88 ? -10.992 -9.605 9.937 1.00 94.56 88 CYS A CA 1
ATOM 666 C C . CYS A 1 88 ? -11.073 -11.138 10.069 1.00 94.56 88 CYS A C 1
ATOM 668 O O . CYS A 1 88 ? -11.058 -11.634 11.195 1.00 94.56 88 CYS A O 1
ATOM 670 N N . ASN A 1 89 ? -11.147 -11.870 8.956 1.00 96.00 89 ASN A N 1
ATOM 671 C CA . ASN A 1 89 ? -11.187 -13.331 8.899 1.00 96.00 89 ASN A CA 1
ATOM 672 C C . ASN A 1 89 ? -9.833 -13.944 8.505 1.00 96.00 89 ASN A C 1
ATOM 674 O O . ASN A 1 89 ? -9.774 -15.148 8.276 1.00 96.00 89 ASN A O 1
ATOM 678 N N . ASP A 1 90 ? -8.769 -13.133 8.445 1.00 96.81 90 ASP A N 1
ATOM 679 C CA . ASP A 1 90 ? -7.442 -13.516 7.943 1.00 96.81 90 ASP A CA 1
ATOM 680 C C . ASP A 1 90 ? -7.415 -13.843 6.432 1.00 96.81 90 ASP A C 1
ATOM 682 O O . ASP A 1 90 ? -6.451 -14.439 5.948 1.00 96.81 90 ASP A O 1
ATOM 686 N N . ASP A 1 91 ? -8.413 -13.400 5.656 1.00 97.38 91 ASP A N 1
ATOM 687 C CA . ASP A 1 91 ? -8.420 -13.563 4.199 1.00 97.38 91 ASP A CA 1
ATOM 688 C C . ASP A 1 91 ? -7.600 -12.452 3.516 1.00 97.38 91 ASP A C 1
ATOM 690 O O . ASP A 1 91 ? -7.715 -11.265 3.842 1.00 97.38 91 ASP A O 1
ATOM 694 N N . LEU A 1 92 ? -6.770 -12.826 2.532 1.00 97.31 92 LEU A N 1
ATOM 695 C CA . LEU A 1 92 ? -5.937 -11.879 1.784 1.00 97.31 92 LEU A CA 1
ATOM 696 C C . LEU A 1 92 ? -6.798 -10.929 0.937 1.00 97.31 92 LEU A C 1
ATOM 698 O O . LEU A 1 92 ? -7.496 -11.335 0.000 1.00 97.31 92 LEU A O 1
ATOM 702 N N . VAL A 1 93 ? -6.668 -9.630 1.195 1.00 95.69 93 VAL A N 1
ATOM 703 C CA . VAL A 1 93 ? -7.390 -8.584 0.469 1.00 95.69 93 VAL A CA 1
ATOM 704 C C . VAL A 1 93 ? -6.724 -8.328 -0.882 1.00 95.69 93 VAL A C 1
ATOM 706 O O . VAL A 1 93 ? -5.616 -7.798 -0.976 1.00 95.69 93 VAL A O 1
ATOM 709 N N . THR A 1 94 ? -7.438 -8.672 -1.954 1.00 92.00 94 THR A N 1
ATOM 710 C CA . THR A 1 94 ? -6.999 -8.487 -3.352 1.00 92.00 94 THR A CA 1
ATOM 711 C C . THR A 1 94 ? -7.791 -7.419 -4.104 1.00 92.00 94 THR A C 1
ATOM 713 O O . THR A 1 94 ? -7.455 -7.087 -5.243 1.00 92.00 94 THR A O 1
ATOM 716 N N . ASP A 1 95 ? -8.819 -6.845 -3.470 1.00 89.38 95 ASP A N 1
ATOM 717 C CA . ASP A 1 95 ? -9.566 -5.725 -4.032 1.00 89.38 95 ASP A CA 1
ATOM 718 C C . ASP A 1 95 ? -8.616 -4.550 -4.328 1.00 89.38 95 ASP A C 1
ATOM 720 O O . ASP A 1 95 ? -7.875 -4.125 -3.435 1.00 89.38 95 ASP A O 1
ATOM 724 N N . PRO A 1 96 ? -8.622 -3.976 -5.547 1.00 88.00 96 PRO A N 1
ATOM 725 C CA . PRO A 1 96 ? -7.644 -2.960 -5.900 1.00 88.00 96 PRO A CA 1
ATOM 726 C C . PRO A 1 96 ? -7.689 -1.695 -5.049 1.00 88.00 96 PRO A C 1
ATOM 728 O O . PRO A 1 96 ? -6.724 -0.923 -5.053 1.00 88.00 96 PRO A O 1
ATOM 731 N N . ALA A 1 97 ? -8.813 -1.449 -4.366 1.00 87.88 97 ALA A N 1
ATOM 732 C CA . ALA A 1 97 ? -8.950 -0.301 -3.504 1.00 87.88 97 ALA A CA 1
ATOM 733 C C . ALA A 1 97 ? -8.304 -0.503 -2.124 1.00 87.88 97 ALA A C 1
ATOM 735 O O . ALA A 1 97 ? -8.025 0.506 -1.481 1.00 87.88 97 ALA A O 1
ATOM 736 N N . ASN A 1 98 ? -8.059 -1.737 -1.685 1.00 92.38 98 ASN A N 1
ATOM 737 C CA . ASN A 1 98 ? -7.558 -2.027 -0.338 1.00 92.38 98 ASN A CA 1
ATOM 738 C C . ASN A 1 98 ? -6.359 -2.988 -0.306 1.00 92.38 98 ASN A C 1
ATOM 740 O O . ASN A 1 98 ? -5.764 -3.168 0.752 1.00 92.38 98 ASN A O 1
ATOM 744 N N . ALA A 1 99 ? -5.963 -3.570 -1.438 1.00 93.94 99 ALA A N 1
ATOM 745 C CA . ALA A 1 99 ? -4.842 -4.501 -1.514 1.00 93.94 99 ALA A CA 1
ATOM 746 C C . ALA A 1 99 ? -3.507 -3.880 -1.066 1.00 93.94 99 ALA A C 1
ATOM 748 O O . ALA A 1 99 ? -3.249 -2.690 -1.266 1.00 93.94 99 ALA A O 1
ATOM 749 N N . GLY A 1 100 ? -2.642 -4.723 -0.498 1.00 94.31 100 GLY A N 1
ATOM 750 C CA . GLY A 1 100 ? -1.270 -4.363 -0.143 1.00 94.31 100 GLY A CA 1
ATOM 751 C C . GLY A 1 100 ? -0.419 -4.005 -1.362 1.00 94.31 100 GLY A C 1
ATOM 752 O O . GLY A 1 100 ? -0.716 -4.385 -2.505 1.00 94.31 100 GLY A O 1
ATOM 753 N N . THR A 1 101 ? 0.647 -3.244 -1.124 1.00 94.44 101 THR A N 1
ATOM 754 C CA . THR A 1 101 ? 1.538 -2.779 -2.179 1.00 94.44 101 THR A CA 1
ATOM 755 C C . THR A 1 101 ? 3.024 -2.849 -1.867 1.00 94.44 101 THR A C 1
ATOM 757 O O . THR A 1 101 ? 3.422 -2.984 -0.724 1.00 94.44 101 THR A O 1
ATOM 760 N N . TYR A 1 102 ? 3.863 -2.720 -2.896 1.00 92.94 102 TYR A N 1
ATOM 761 C CA . TYR A 1 102 ? 5.291 -2.478 -2.693 1.00 92.94 102 TYR A CA 1
ATOM 762 C C . TYR A 1 102 ? 5.581 -1.010 -2.334 1.00 92.94 102 TYR A C 1
ATOM 764 O O . TYR A 1 102 ? 5.060 -0.097 -2.980 1.00 92.94 102 TYR A O 1
ATOM 772 N N . ASN A 1 103 ? 6.494 -0.807 -1.386 1.00 92.12 103 ASN A N 1
ATOM 773 C CA . ASN A 1 103 ? 6.978 0.479 -0.902 1.00 92.12 103 ASN A CA 1
ATOM 774 C C . ASN A 1 103 ? 8.370 0.830 -1.447 1.00 92.12 103 ASN A C 1
ATOM 776 O O . ASN A 1 103 ? 9.379 0.151 -1.206 1.00 92.1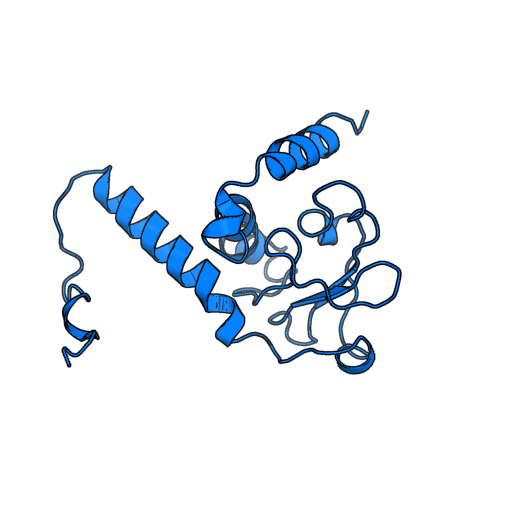2 103 ASN A O 1
ATOM 780 N N . PHE A 1 104 ? 8.473 1.973 -2.118 1.00 88.06 104 PHE A N 1
ATOM 781 C CA . PHE A 1 104 ? 9.747 2.582 -2.492 1.00 88.06 104 PHE A CA 1
ATOM 782 C C . PHE A 1 104 ? 10.480 3.194 -1.296 1.00 88.06 104 PHE A C 1
ATOM 784 O O . PHE A 1 104 ? 11.704 3.362 -1.375 1.00 88.06 104 PHE A O 1
ATOM 791 N N . PHE A 1 105 ? 9.797 3.456 -0.183 1.00 88.31 105 PHE A N 1
ATOM 792 C CA . PHE A 1 105 ? 10.433 3.774 1.092 1.00 88.31 105 PHE A CA 1
ATOM 793 C C . PHE A 1 105 ? 9.701 3.104 2.248 1.00 88.31 105 PHE A C 1
ATOM 795 O O . PHE A 1 105 ? 8.478 3.096 2.298 1.00 88.31 105 PHE A O 1
ATOM 802 N N . GLU A 1 106 ? 10.466 2.587 3.209 1.00 90.56 106 GLU A N 1
ATOM 803 C CA . GLU A 1 106 ? 9.909 2.078 4.462 1.00 90.56 106 GLU A CA 1
ATOM 804 C C . GLU A 1 106 ? 9.027 3.152 5.134 1.00 90.56 106 GLU A C 1
ATOM 806 O O . GLU A 1 106 ? 9.437 4.321 5.169 1.00 90.56 106 GLU A O 1
ATOM 811 N N . PRO A 1 107 ? 7.876 2.781 5.736 1.00 89.38 107 PRO A N 1
ATOM 812 C CA . PRO A 1 107 ? 6.918 3.734 6.304 1.00 89.38 107 PRO A CA 1
ATOM 813 C C . PRO A 1 107 ? 7.507 4.756 7.282 1.00 89.38 107 PRO A C 1
ATOM 815 O O . PRO A 1 107 ? 7.016 5.879 7.380 1.00 89.38 107 PRO A O 1
ATOM 818 N N . ARG A 1 108 ? 8.578 4.394 7.999 1.00 89.50 108 ARG A N 1
ATOM 819 C CA . ARG A 1 108 ? 9.201 5.227 9.042 1.00 89.50 108 ARG A CA 1
ATOM 820 C C . ARG A 1 108 ? 10.520 5.869 8.607 1.00 89.50 108 ARG A C 1
ATOM 822 O O . ARG A 1 108 ? 11.092 6.670 9.353 1.00 89.50 108 ARG A O 1
ATOM 829 N N . PHE A 1 109 ? 10.994 5.587 7.393 1.00 86.81 109 PHE A N 1
ATOM 830 C CA . PHE A 1 109 ? 12.231 6.164 6.873 1.00 86.81 109 PHE A CA 1
ATOM 831 C C . PHE A 1 109 ? 12.127 7.692 6.784 1.00 86.81 109 PHE A C 1
ATOM 833 O O . PHE A 1 109 ? 11.187 8.231 6.202 1.00 86.81 109 PHE A O 1
ATOM 840 N N . MET A 1 110 ? 13.093 8.403 7.380 1.00 85.50 110 MET A N 1
ATOM 841 C CA . MET A 1 110 ? 13.109 9.874 7.466 1.00 85.50 110 MET A CA 1
ATOM 842 C C . MET A 1 110 ? 11.782 10.477 7.972 1.00 85.50 110 MET A C 1
ATOM 844 O O . MET A 1 110 ? 11.322 11.502 7.468 1.00 85.50 110 MET A O 1
ATOM 848 N N . GLY A 1 111 ? 11.144 9.826 8.950 1.00 86.56 111 GLY A N 1
ATOM 849 C CA . GLY A 1 111 ? 9.867 10.285 9.506 1.00 86.56 111 GLY A CA 1
ATOM 850 C C . GLY A 1 111 ? 8.669 10.094 8.569 1.00 86.56 111 GLY A C 1
ATOM 851 O O . GLY A 1 111 ? 7.654 10.756 8.750 1.00 86.56 111 GLY A O 1
ATOM 852 N N . GLY A 1 112 ? 8.786 9.236 7.550 1.00 86.75 112 GLY A N 1
ATOM 853 C CA . GLY A 1 112 ? 7.681 8.827 6.677 1.00 86.75 112 GLY A CA 1
ATOM 854 C C . GLY A 1 112 ? 7.342 9.793 5.541 1.00 86.75 112 GLY A C 1
ATOM 855 O O . GLY A 1 112 ? 6.467 9.494 4.730 1.00 86.75 112 GLY A O 1
ATOM 856 N N . ILE A 1 113 ? 8.046 10.924 5.414 1.00 85.50 113 ILE A N 1
ATOM 857 C CA . ILE A 1 113 ? 7.825 11.880 4.314 1.00 85.50 113 ILE A CA 1
ATOM 858 C C . ILE A 1 113 ? 8.096 11.238 2.941 1.00 85.50 113 ILE A C 1
ATOM 860 O O . ILE A 1 113 ? 7.233 11.355 2.066 1.00 85.50 113 ILE A O 1
ATOM 864 N N . PRO A 1 114 ? 9.226 10.532 2.714 1.00 86.00 114 PRO A N 1
ATOM 865 C CA . PRO A 1 114 ? 9.477 9.896 1.422 1.00 86.00 114 PRO A CA 1
ATOM 866 C C . PRO A 1 114 ? 8.403 8.863 1.062 1.00 86.00 114 PRO A C 1
ATOM 868 O O . PRO A 1 114 ? 7.893 8.888 -0.057 1.00 86.00 114 PRO A O 1
ATOM 871 N N . HIS A 1 115 ? 7.996 8.032 2.026 1.00 87.56 115 HIS A N 1
ATOM 872 C CA . HIS A 1 115 ? 6.913 7.058 1.868 1.00 87.56 115 HIS A CA 1
ATOM 873 C C . HIS A 1 115 ? 5.580 7.743 1.524 1.00 87.56 115 HIS A C 1
ATOM 875 O O . HIS A 1 115 ? 4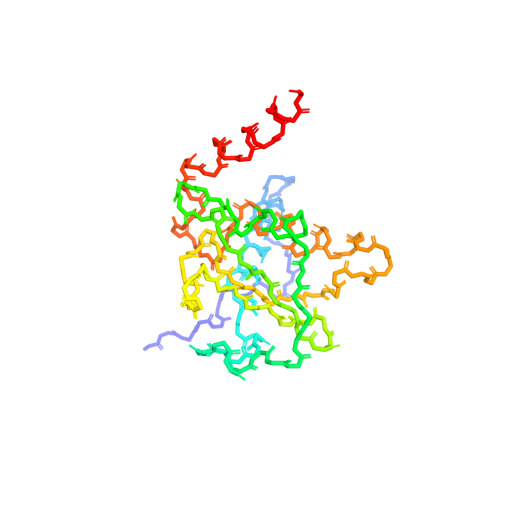.913 7.396 0.553 1.00 87.56 115 HIS A O 1
ATOM 881 N N . SER A 1 116 ? 5.229 8.812 2.241 1.00 85.56 116 SER A N 1
ATOM 882 C CA . SER A 1 116 ? 3.983 9.552 2.005 1.00 85.56 116 SER A CA 1
ATOM 883 C C . SER A 1 116 ? 3.888 10.108 0.578 1.00 85.56 116 SER A C 1
ATOM 885 O O . SER A 1 116 ? 2.833 10.054 -0.053 1.00 85.56 116 SER A O 1
ATOM 887 N N . VAL A 1 117 ? 4.995 10.635 0.045 1.00 82.75 117 VAL A N 1
ATOM 888 C CA . VAL A 1 117 ? 5.017 11.266 -1.285 1.00 82.75 117 VAL A CA 1
ATOM 889 C C . VAL A 1 117 ? 5.112 10.242 -2.414 1.00 82.75 117 VAL A C 1
ATOM 891 O O . VAL A 1 117 ? 4.506 10.443 -3.464 1.00 82.75 117 VAL A O 1
ATOM 894 N N . THR A 1 118 ? 5.883 9.171 -2.231 1.00 84.06 118 THR A N 1
ATOM 895 C CA . THR A 1 118 ? 6.201 8.227 -3.320 1.00 84.06 118 THR A CA 1
ATOM 896 C C . THR A 1 118 ? 5.345 6.968 -3.316 1.00 84.06 118 THR A C 1
ATOM 898 O O . THR A 1 118 ? 5.138 6.387 -4.381 1.00 84.06 118 THR A O 1
ATOM 901 N N . ASP A 1 119 ? 4.792 6.589 -2.164 1.00 87.75 119 ASP A N 1
ATOM 902 C CA . ASP A 1 119 ? 4.000 5.371 -2.013 1.00 87.75 119 ASP A CA 1
ATOM 903 C C . ASP A 1 119 ? 2.521 5.688 -1.779 1.00 87.75 119 ASP A C 1
ATOM 905 O O . ASP A 1 119 ? 1.670 5.211 -2.538 1.00 87.75 119 ASP A O 1
ATOM 909 N N . VAL A 1 120 ? 2.219 6.531 -0.783 1.00 90.19 120 VAL A N 1
ATOM 910 C CA . VAL A 1 120 ? 0.842 6.821 -0.341 1.00 90.19 120 VAL A CA 1
ATOM 911 C C . VAL A 1 120 ? 0.104 7.732 -1.318 1.00 90.19 120 VAL A C 1
ATOM 913 O O . VAL A 1 120 ? -1.007 7.409 -1.734 1.00 90.19 120 VAL A O 1
ATOM 916 N N . LEU A 1 121 ? 0.701 8.860 -1.719 1.00 86.19 121 LEU A N 1
ATOM 917 C CA . LEU A 1 121 ? 0.041 9.812 -2.618 1.00 86.19 121 LEU A CA 1
ATOM 918 C C . LEU A 1 121 ? -0.303 9.188 -3.988 1.00 86.19 121 LEU A C 1
ATOM 920 O O . LEU A 1 121 ? -1.452 9.326 -4.416 1.00 86.19 121 LEU A O 1
ATOM 924 N N . PRO A 1 122 ? 0.603 8.458 -4.672 1.00 85.69 122 PRO A N 1
ATOM 925 C CA . PRO A 1 122 ? 0.248 7.757 -5.903 1.00 85.69 122 PRO A CA 1
ATOM 926 C C . PRO A 1 122 ? -0.832 6.699 -5.691 1.00 85.69 122 PRO A C 1
ATOM 928 O O . PRO A 1 122 ? -1.754 6.622 -6.496 1.00 85.69 122 PRO A O 1
ATOM 931 N N . TYR A 1 123 ? -0.785 5.937 -4.596 1.00 87.44 123 TYR A N 1
ATOM 932 C CA . TYR A 1 123 ? -1.806 4.935 -4.284 1.00 87.44 123 TYR A CA 1
ATOM 933 C C . TYR A 1 123 ? -3.188 5.548 -4.039 1.00 87.44 123 TYR A C 1
ATOM 935 O O . TYR A 1 123 ? -4.212 5.012 -4.474 1.00 87.44 123 TYR A O 1
ATOM 943 N N . TYR A 1 124 ? -3.228 6.689 -3.354 1.00 84.31 124 TYR A N 1
ATOM 944 C CA . TYR A 1 124 ? -4.461 7.422 -3.107 1.00 84.31 124 TYR A CA 1
ATOM 945 C C . TYR A 1 124 ? -5.136 7.831 -4.423 1.00 84.31 124 TYR A C 1
ATOM 947 O O . TYR A 1 124 ? -6.350 7.683 -4.560 1.00 84.31 124 TYR 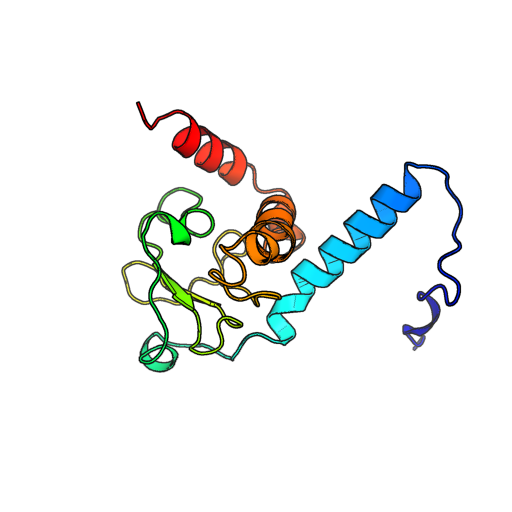A O 1
ATOM 955 N N . ILE A 1 125 ? -4.341 8.272 -5.406 1.00 82.19 125 ILE A N 1
ATOM 956 C CA . ILE A 1 125 ? -4.827 8.714 -6.718 1.00 82.19 125 ILE A CA 1
ATOM 957 C C . ILE A 1 125 ? -5.148 7.524 -7.636 1.00 82.19 125 ILE A C 1
ATOM 959 O O . ILE A 1 125 ? -6.197 7.515 -8.271 1.00 82.19 125 ILE A O 1
ATOM 963 N N . PHE A 1 126 ? -4.249 6.542 -7.734 1.00 81.50 126 PHE A N 1
ATOM 964 C CA . PHE A 1 126 ? -4.248 5.539 -8.806 1.00 81.50 126 PHE A CA 1
ATOM 965 C C . PHE A 1 126 ? -4.658 4.131 -8.372 1.00 81.50 126 PHE A C 1
ATOM 967 O O . PHE A 1 126 ? -4.970 3.324 -9.247 1.00 81.50 126 PHE A O 1
ATOM 974 N N . VAL A 1 127 ? -4.664 3.831 -7.067 1.00 84.69 127 VAL A N 1
ATOM 975 C CA . VAL A 1 127 ? -4.952 2.502 -6.481 1.00 84.69 127 VAL A CA 1
ATOM 976 C C . VAL A 1 127 ? -4.020 1.412 -7.022 1.00 84.69 127 VAL A C 1
ATOM 978 O O . VAL A 1 127 ? -3.050 1.729 -7.697 1.00 84.69 127 VAL A O 1
ATOM 981 N N . THR A 1 128 ? -4.231 0.123 -6.757 1.00 83.69 128 THR A N 1
ATOM 982 C CA . THR A 1 128 ? -3.342 -0.910 -7.333 1.00 83.69 128 THR A CA 1
ATOM 983 C C . THR A 1 128 ? -3.629 -1.247 -8.803 1.00 83.69 128 THR A C 1
ATOM 985 O O . THR A 1 128 ? -2.838 -1.949 -9.428 1.00 83.69 128 THR A O 1
ATOM 988 N N . SER A 1 129 ? -4.716 -0.735 -9.403 1.00 81.12 129 SER A N 1
ATOM 989 C CA . SER A 1 129 ? -5.071 -1.017 -10.803 1.00 81.12 129 SER A CA 1
ATOM 990 C C . SER A 1 129 ? -5.815 0.129 -11.513 1.00 81.12 129 SER A C 1
ATOM 992 O O . SER A 1 129 ? -6.548 0.884 -10.871 1.00 81.12 129 SER A O 1
ATOM 994 N N . PRO A 1 130 ? -5.725 0.229 -12.856 1.00 79.06 130 PRO A N 1
ATOM 995 C CA . PRO A 1 130 ? -6.432 1.260 -13.619 1.00 79.06 130 PRO A CA 1
ATOM 996 C C . PRO A 1 130 ? -7.955 1.257 -13.443 1.00 79.06 130 PRO A C 1
ATOM 998 O O . PRO A 1 130 ? -8.580 2.314 -13.483 1.00 79.06 130 PRO A O 1
ATOM 1001 N N . SER A 1 131 ? -8.569 0.082 -13.268 1.00 76.00 131 SER A N 1
ATOM 1002 C CA . SER A 1 131 ? -10.023 -0.043 -13.119 1.00 76.00 131 SER A CA 1
ATOM 1003 C C . SER A 1 131 ? -10.516 0.472 -11.768 1.00 76.00 131 SER A C 1
ATOM 1005 O O . SER A 1 131 ? -11.595 1.058 -11.701 1.00 76.00 131 SER A O 1
ATOM 1007 N N . GLY A 1 132 ? -9.730 0.302 -10.703 1.00 71.56 132 GLY A N 1
ATOM 1008 C CA . GLY A 1 132 ? -10.112 0.755 -9.365 1.00 71.56 132 GLY A CA 1
ATOM 1009 C C . GLY A 1 132 ? -9.976 2.270 -9.149 1.00 71.56 132 GLY A C 1
ATOM 1010 O O . GLY A 1 132 ? -10.630 2.812 -8.260 1.00 71.56 132 GLY A O 1
ATOM 1011 N N . MET A 1 133 ? -9.202 2.969 -9.989 1.00 74.81 133 MET A N 1
ATOM 1012 C CA . MET A 1 133 ? -9.008 4.429 -9.931 1.00 74.81 133 MET A CA 1
ATOM 1013 C C . MET A 1 133 ? -10.315 5.231 -10.004 1.00 74.81 133 MET A C 1
ATOM 1015 O O . MET A 1 133 ? -10.412 6.316 -9.437 1.00 74.81 133 MET A O 1
ATOM 1019 N N . PHE A 1 134 ? -11.339 4.705 -10.675 1.00 71.62 134 PHE A N 1
ATOM 1020 C CA . PHE A 1 134 ? -12.612 5.402 -10.872 1.00 71.62 134 PHE A CA 1
ATOM 1021 C C . PHE A 1 134 ? -13.713 4.972 -9.889 1.00 71.62 134 PHE A C 1
ATOM 1023 O O . PHE A 1 134 ? -14.888 5.220 -10.159 1.00 71.62 134 PHE A O 1
ATOM 1030 N N . ASN A 1 135 ? -13.373 4.337 -8.758 1.00 70.38 135 ASN A N 1
ATOM 1031 C CA . ASN A 1 135 ? -14.367 3.922 -7.765 1.00 70.38 135 ASN A CA 1
ATOM 1032 C C . ASN A 1 135 ? -14.802 5.102 -6.853 1.00 70.38 135 ASN A C 1
ATOM 1034 O O . ASN A 1 135 ? -14.006 5.566 -6.029 1.00 70.38 135 ASN A O 1
ATOM 1038 N N . PRO A 1 136 ? -16.069 5.570 -6.928 1.00 68.62 136 PRO A N 1
ATOM 1039 C CA . PRO A 1 136 ? -16.553 6.721 -6.160 1.00 68.62 136 PRO A CA 1
ATOM 1040 C C . PRO A 1 136 ? -16.618 6.495 -4.641 1.00 68.62 136 PRO A C 1
ATOM 1042 O O . PRO A 1 136 ? -16.603 7.470 -3.889 1.00 68.62 136 PRO A O 1
ATOM 1045 N N . GLN A 1 137 ? -16.645 5.243 -4.171 1.00 67.50 137 GLN A N 1
ATOM 1046 C CA . GLN A 1 137 ? -16.728 4.908 -2.740 1.00 67.50 137 GLN A CA 1
ATOM 1047 C C . GLN A 1 137 ? -15.530 5.456 -1.945 1.00 67.50 137 GLN A C 1
ATOM 1049 O O . G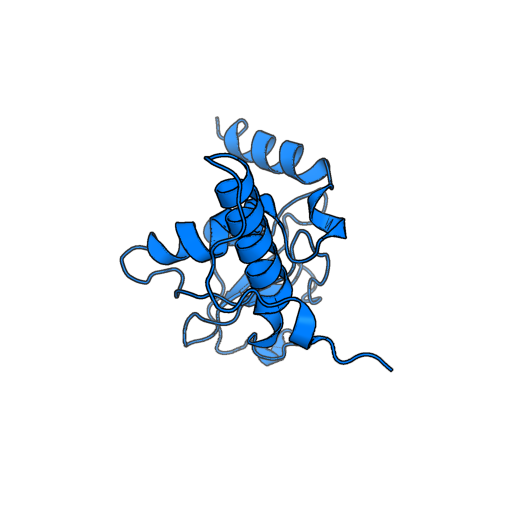LN A 1 137 ? -15.675 5.814 -0.777 1.00 67.50 137 GLN A O 1
ATOM 1054 N N . ARG A 1 138 ? -14.367 5.618 -2.594 1.00 66.25 138 ARG A N 1
ATOM 1055 C CA . ARG A 1 138 ? -13.148 6.161 -1.975 1.00 66.25 138 ARG A CA 1
ATOM 1056 C C . ARG A 1 138 ? -13.297 7.608 -1.521 1.00 66.25 138 ARG A C 1
ATOM 1058 O O . ARG A 1 138 ? -12.946 7.927 -0.391 1.00 66.25 138 ARG A O 1
ATOM 1065 N N . PHE A 1 139 ? -13.856 8.475 -2.367 1.00 68.44 139 PHE A N 1
ATOM 1066 C CA . PHE A 1 139 ? -14.044 9.883 -2.008 1.00 68.44 139 PHE A CA 1
ATOM 1067 C C . PHE A 1 139 ? -14.971 10.020 -0.804 1.00 68.44 139 PHE A C 1
ATOM 1069 O O . PHE A 1 139 ? -14.709 10.831 0.079 1.00 68.44 139 PHE A O 1
ATOM 1076 N N . THR A 1 140 ? -16.013 9.191 -0.734 1.00 68.00 140 THR A N 1
ATOM 1077 C CA . THR A 1 140 ? -16.939 9.170 0.398 1.00 68.00 140 THR A CA 1
ATOM 1078 C C . THR A 1 140 ? -16.273 8.651 1.670 1.00 68.00 140 THR A C 1
ATOM 1080 O O . THR A 1 140 ? -16.410 9.292 2.709 1.00 68.00 140 THR A O 1
ATOM 1083 N N . THR A 1 141 ? -15.521 7.545 1.622 1.00 66.12 141 THR A N 1
ATOM 1084 C CA . THR A 1 141 ? -14.861 7.008 2.826 1.00 66.12 141 THR A CA 1
ATOM 1085 C C . THR A 1 141 ? -13.766 7.934 3.347 1.00 66.12 141 THR A C 1
ATOM 1087 O O . THR A 1 141 ? -13.742 8.210 4.547 1.00 66.12 141 THR A O 1
ATOM 1090 N N . THR A 1 142 ? -12.915 8.476 2.468 1.00 65.50 142 THR A N 1
ATOM 1091 C CA . THR A 1 142 ? -11.894 9.458 2.862 1.00 65.50 142 THR A CA 1
ATOM 1092 C C . THR A 1 142 ? -12.537 10.727 3.415 1.00 65.50 142 THR A C 1
ATOM 1094 O O . THR A 1 142 ? -12.123 11.206 4.466 1.00 65.50 142 THR A O 1
ATOM 1097 N N . TYR A 1 143 ? -13.578 11.257 2.762 1.00 67.50 143 TYR A N 1
ATOM 1098 C CA . TYR A 1 143 ? -14.300 12.426 3.265 1.00 67.50 143 TYR A CA 1
ATOM 1099 C C . TYR A 1 143 ? -14.915 12.162 4.642 1.00 67.50 143 TYR A C 1
ATOM 1101 O O . TYR A 1 143 ? -14.749 12.981 5.541 1.00 67.50 143 TYR A O 1
ATOM 1109 N N . ASN A 1 144 ? -15.572 11.018 4.839 1.00 68.25 144 ASN A N 1
ATOM 1110 C CA . ASN A 1 144 ? -16.156 10.659 6.129 1.00 68.25 144 ASN A CA 1
ATOM 1111 C C . ASN A 1 144 ? -15.085 10.532 7.220 1.00 68.25 144 ASN A C 1
ATOM 1113 O O . ASN A 1 144 ? -15.275 11.101 8.286 1.00 68.25 144 ASN A O 1
ATOM 1117 N N . HIS A 1 145 ? -13.940 9.893 6.956 1.00 62.41 145 HIS A N 1
ATOM 1118 C CA . HIS A 1 145 ? -12.844 9.840 7.935 1.00 62.41 145 HIS A CA 1
ATOM 1119 C C . HIS A 1 145 ? -12.298 11.234 8.273 1.00 62.41 145 HIS A C 1
ATOM 1121 O O . HIS A 1 145 ? -12.119 11.559 9.439 1.00 62.41 145 HIS A O 1
ATOM 1127 N N . LEU A 1 146 ? -12.101 12.101 7.276 1.00 62.81 146 LEU A N 1
ATOM 1128 C CA . LEU A 1 146 ? -11.570 13.451 7.502 1.00 62.81 146 LEU A CA 1
ATOM 1129 C C . LEU A 1 146 ? -12.570 14.416 8.162 1.00 62.81 146 LEU A C 1
ATOM 1131 O O . LEU A 1 146 ? -12.162 15.467 8.656 1.00 62.81 146 LEU A O 1
ATOM 1135 N N . THR A 1 147 ? -13.872 14.120 8.127 1.00 64.75 147 THR A N 1
ATOM 1136 C CA . THR A 1 147 ? -14.923 15.051 8.583 1.00 64.75 147 THR A CA 1
ATOM 1137 C C . THR A 1 147 ? -15.734 14.566 9.777 1.00 64.75 147 THR A C 1
ATOM 1139 O O . THR A 1 147 ? -16.365 15.398 10.430 1.00 64.75 147 THR A O 1
ATOM 1142 N N . GLN A 1 148 ? -15.711 13.267 10.082 1.00 57.84 148 GLN A N 1
ATOM 1143 C CA . GLN A 1 148 ? -16.442 12.674 11.206 1.00 57.84 148 GLN A CA 1
ATOM 1144 C C . GLN A 1 148 ? -15.569 12.440 12.452 1.00 57.84 148 GLN A C 1
ATOM 1146 O O . GLN A 1 148 ? -16.103 12.040 13.479 1.00 57.84 148 GLN A O 1
ATOM 1151 N N . GLU A 1 149 ? -14.272 12.777 12.427 1.00 48.09 149 GLU A N 1
ATOM 1152 C CA . GLU A 1 149 ? -13.441 12.916 13.640 1.00 48.09 149 GLU A CA 1
ATOM 1153 C C . GLU A 1 149 ? -13.705 14.245 14.388 1.00 48.09 149 GLU A C 1
ATOM 1155 O O . GLU A 1 149 ? -12.803 15.053 14.628 1.00 48.09 149 GLU A O 1
ATOM 1160 N N . LYS A 1 150 ? -14.967 14.490 14.762 1.00 40.59 150 LYS A N 1
ATOM 1161 C CA . LYS A 1 150 ? -15.347 15.498 15.766 1.00 40.59 150 LYS A CA 1
ATOM 1162 C C . LYS A 1 150 ? -16.176 14.886 16.880 1.00 40.59 150 LYS A C 1
ATOM 1164 O O . LYS A 1 150 ? -17.199 14.249 16.554 1.00 40.59 150 LYS A O 1
#